Protein AF-A0A1N7JV08-F1 (afdb_monomer_lite)

Foldseek 3Di:
DVVVVVVLVVVLVVLVVVVVVLVVCVVVDPDDPVVSLVVLLVSLLVQLVSLQVVLVVDPDPVLNVLSPVLSVLSNVVSVDDDDVCSVVSNVVSSVVSVVVVVPPDDPPPPPPDDD

Radius of gyration: 16.69 Å; chains: 1; bounding box: 35×26×56 Å

pLDDT: mean 73.5, std 12.31, range [35.62, 89.81]

Organism: NCBI:txid529505

Secondary structure (DSSP, 8-state):
-HHHHHHHHHHHHHHHHHHHHHHHHHHH----HHHHHHHHHHHHHHHHHHHHHHHHH---HHHHHHHHHHHHHHHHHTTSPP-HHHHHHHHHHHHHHHHHHHHSPP---------

Structure (mmCIF, N/CA/C/O backbone):
data_AF-A0A1N7JV08-F1
#
_entry.id   AF-A0A1N7JV08-F1
#
loop_
_atom_site.group_PDB
_atom_site.id
_atom_site.type_symbol
_atom_site.label_atom_id
_atom_site.label_alt_id
_atom_site.label_comp_id
_atom_site.label_asym_id
_atom_site.label_entity_id
_atom_site.label_seq_id
_atom_site.pdbx_PDB_ins_code
_atom_site.Cartn_x
_atom_site.Cartn_y
_atom_site.Cartn_z
_atom_site.occupancy
_atom_site.B_iso_or_equiv
_atom_site.auth_seq_id
_atom_site.auth_comp_id
_atom_site.auth_asym_id
_atom_site.auth_atom_id
_atom_site.pdbx_PDB_model_num
ATOM 1 N N . MET A 1 1 ? -5.238 -7.167 23.451 1.00 52.31 1 MET A N 1
ATOM 2 C CA . MET A 1 1 ? -4.540 -7.444 22.162 1.00 52.31 1 MET A CA 1
ATOM 3 C C . MET A 1 1 ? -4.114 -6.132 21.484 1.00 52.31 1 MET A C 1
ATOM 5 O O . MET A 1 1 ? -3.875 -6.077 20.281 1.00 52.31 1 MET A O 1
ATOM 9 N N . ASP A 1 2 ? -3.992 -5.064 22.275 1.00 55.78 2 ASP A N 1
ATOM 10 C CA . ASP A 1 2 ? -4.003 -3.679 21.791 1.00 55.78 2 ASP A CA 1
ATOM 11 C C . ASP A 1 2 ? -2.593 -3.119 21.620 1.00 55.78 2 ASP A C 1
ATOM 13 O O . ASP A 1 2 ? -2.360 -2.259 20.774 1.00 55.78 2 ASP A O 1
ATOM 17 N N . PHE A 1 3 ? -1.625 -3.707 22.330 1.00 58.19 3 PHE A N 1
ATOM 18 C CA . PHE A 1 3 ? -0.200 -3.433 22.165 1.00 58.19 3 PHE A CA 1
ATOM 19 C C . PHE A 1 3 ? 0.273 -3.772 20.740 1.00 58.19 3 PHE A C 1
ATOM 21 O O . PHE A 1 3 ? 0.826 -2.921 20.045 1.00 58.19 3 PHE A O 1
ATOM 28 N N . PHE A 1 4 ? -0.050 -4.974 20.242 1.00 64.56 4 PHE A N 1
ATOM 29 C CA . PHE A 1 4 ? 0.270 -5.387 18.870 1.00 64.56 4 PHE A CA 1
ATOM 30 C C . PHE A 1 4 ? -0.445 -4.528 17.824 1.00 64.56 4 PHE A C 1
ATOM 32 O O . PHE A 1 4 ? 0.197 -4.066 16.886 1.00 64.56 4 PHE A O 1
ATOM 39 N N . LYS A 1 5 ? -1.742 -4.237 18.004 1.00 62.09 5 LYS A N 1
ATOM 40 C CA . LYS A 1 5 ? -2.490 -3.361 17.085 1.00 62.09 5 LYS A CA 1
ATOM 41 C C . LYS A 1 5 ? -1.828 -1.984 16.968 1.00 62.09 5 LYS A C 1
ATOM 43 O O . LYS A 1 5 ? -1.645 -1.491 15.858 1.00 62.09 5 LYS A O 1
ATOM 48 N N . LYS A 1 6 ? -1.401 -1.389 18.088 1.00 67.56 6 LYS A N 1
ATOM 49 C CA . LYS A 1 6 ? -0.746 -0.072 18.109 1.00 67.56 6 LYS A CA 1
ATOM 50 C C . LYS A 1 6 ? 0.605 -0.088 17.386 1.00 67.56 6 LYS A C 1
ATOM 52 O O . LYS A 1 6 ? 0.850 0.786 16.555 1.00 67.56 6 LYS A O 1
ATOM 57 N N . HIS A 1 7 ? 1.439 -1.100 17.628 1.00 73.94 7 HIS A N 1
ATOM 58 C CA . HIS A 1 7 ? 2.729 -1.238 16.946 1.00 73.94 7 HIS A CA 1
ATOM 59 C C . HIS A 1 7 ? 2.590 -1.543 15.455 1.00 73.94 7 HIS A C 1
ATOM 61 O O . HIS A 1 7 ? 3.303 -0.946 14.653 1.00 73.94 7 HIS A O 1
ATOM 67 N N . ILE A 1 8 ? 1.654 -2.406 15.053 1.00 71.25 8 ILE A N 1
ATOM 68 C CA . ILE A 1 8 ? 1.467 -2.734 13.636 1.00 71.25 8 ILE A CA 1
ATOM 69 C C . ILE A 1 8 ? 0.907 -1.526 12.871 1.00 71.25 8 ILE A C 1
ATOM 71 O O . ILE A 1 8 ? 1.376 -1.238 11.773 1.00 71.25 8 ILE A O 1
ATOM 75 N N . ILE A 1 9 ? -0.016 -0.753 13.457 1.00 70.38 9 ILE A N 1
ATOM 76 C CA . ILE A 1 9 ? -0.465 0.523 12.869 1.00 70.38 9 ILE A CA 1
ATOM 77 C C . ILE A 1 9 ? 0.712 1.499 12.716 1.00 70.38 9 ILE A C 1
ATOM 79 O O . ILE A 1 9 ? 0.824 2.186 11.700 1.00 70.38 9 ILE A O 1
ATOM 83 N N . GLN A 1 10 ? 1.608 1.558 13.702 1.00 73.56 10 GLN A N 1
ATOM 84 C CA . GLN A 1 10 ? 2.786 2.422 13.649 1.00 73.56 10 GLN A CA 1
ATOM 85 C C . GLN A 1 10 ? 3.771 1.988 12.551 1.00 73.56 10 GLN A C 1
ATOM 87 O O . GLN A 1 10 ? 4.243 2.840 11.799 1.00 73.56 10 GLN A O 1
ATOM 92 N N . ILE A 1 11 ? 4.024 0.681 12.413 1.00 75.94 11 ILE A N 1
ATOM 93 C CA . ILE A 1 11 ? 4.844 0.101 11.338 1.00 75.94 11 ILE A CA 1
ATOM 94 C C . ILE A 1 11 ? 4.213 0.399 9.977 1.00 75.94 11 ILE A C 1
ATOM 96 O O . ILE A 1 11 ? 4.890 0.903 9.090 1.00 75.94 11 ILE A O 1
ATOM 100 N N . TYR A 1 12 ? 2.905 0.183 9.836 1.00 74.62 12 TYR A N 1
ATOM 101 C CA . TYR A 1 12 ? 2.161 0.481 8.616 1.00 74.62 12 TYR A CA 1
ATOM 102 C C . TYR A 1 12 ? 2.306 1.945 8.188 1.00 74.62 12 TYR A C 1
ATOM 104 O O . TYR A 1 12 ? 2.604 2.248 7.032 1.00 74.62 12 TYR A O 1
ATOM 112 N N . ARG A 1 13 ? 2.151 2.869 9.144 1.00 73.38 13 ARG A N 1
ATOM 113 C CA . ARG A 1 13 ? 2.319 4.304 8.901 1.00 73.38 13 ARG A CA 1
ATOM 114 C C . ARG A 1 13 ? 3.747 4.641 8.469 1.00 73.38 13 ARG A C 1
ATOM 116 O O . ARG A 1 13 ? 3.923 5.464 7.576 1.00 73.38 13 ARG A O 1
ATOM 123 N N . ALA A 1 14 ? 4.749 4.002 9.074 1.00 74.56 14 ALA A N 1
ATOM 124 C CA . ALA A 1 14 ? 6.146 4.168 8.684 1.00 74.56 14 ALA A CA 1
ATOM 125 C C . ALA A 1 14 ? 6.404 3.656 7.257 1.00 74.56 14 ALA A C 1
ATOM 127 O O . ALA A 1 14 ? 7.036 4.354 6.468 1.00 74.56 14 ALA A O 1
ATOM 128 N N . THR A 1 15 ? 5.857 2.493 6.890 1.00 72.88 15 THR A N 1
ATOM 129 C CA . THR A 1 15 ? 5.954 1.948 5.529 1.00 72.88 15 THR A CA 1
ATOM 130 C C . THR A 1 15 ? 5.324 2.885 4.499 1.00 72.88 15 THR A C 1
ATOM 132 O O . THR A 1 15 ? 5.927 3.143 3.462 1.00 72.88 15 THR A O 1
ATOM 135 N N . LEU A 1 16 ? 4.155 3.459 4.794 1.00 74.31 16 LEU A N 1
ATOM 1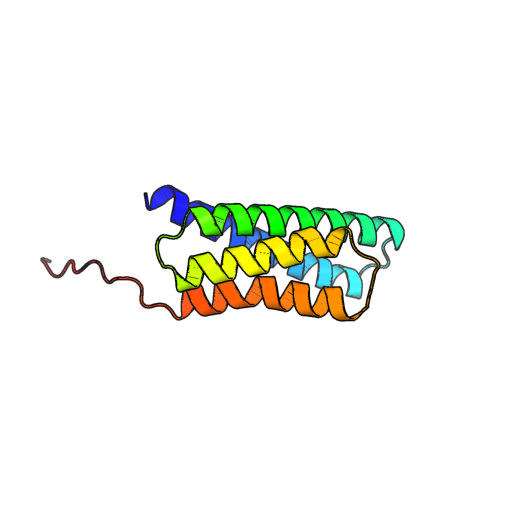36 C CA . LEU A 1 16 ? 3.488 4.420 3.911 1.00 74.31 16 LEU A CA 1
ATOM 137 C C . LEU A 1 16 ? 4.314 5.703 3.729 1.00 74.31 16 LEU A C 1
ATOM 139 O O . LEU A 1 16 ? 4.444 6.208 2.615 1.00 74.31 16 LEU A O 1
ATOM 143 N N . PHE A 1 17 ? 4.925 6.200 4.806 1.00 80.00 17 PHE A N 1
ATOM 144 C CA . PHE A 1 17 ? 5.831 7.349 4.741 1.00 80.00 17 PHE A CA 1
ATOM 145 C C . PHE A 1 17 ? 7.065 7.051 3.877 1.00 80.00 17 PHE A C 1
ATOM 147 O O . PHE A 1 17 ? 7.494 7.890 3.090 1.00 80.00 17 PHE A O 1
ATOM 154 N N . LEU A 1 18 ? 7.592 5.828 3.963 1.00 77.62 18 LEU A N 1
ATOM 155 C CA . LEU A 1 18 ? 8.718 5.373 3.151 1.00 77.62 18 LEU A CA 1
ATOM 156 C C . LEU A 1 18 ? 8.352 5.319 1.658 1.00 77.62 18 LEU A C 1
ATOM 158 O O . LEU A 1 18 ? 9.131 5.779 0.829 1.00 77.62 18 LEU A O 1
ATOM 162 N N . VAL A 1 19 ? 7.144 4.854 1.311 1.00 74.38 19 VAL A N 1
ATOM 163 C CA . VAL A 1 19 ? 6.623 4.897 -0.072 1.00 74.38 19 VAL A CA 1
ATOM 164 C C . VAL A 1 19 ? 6.562 6.332 -0.596 1.00 74.38 19 VAL A C 1
ATOM 166 O O . VAL A 1 19 ? 7.005 6.590 -1.713 1.00 74.38 19 VAL A O 1
ATOM 169 N N . LEU A 1 20 ? 6.065 7.277 0.210 1.00 75.31 20 LEU A N 1
ATOM 170 C CA . LEU A 1 20 ? 6.004 8.694 -0.167 1.00 75.31 20 LEU A CA 1
ATOM 171 C C . LEU A 1 20 ? 7.394 9.289 -0.409 1.00 75.31 20 LEU A C 1
ATOM 173 O O . LEU A 1 20 ? 7.584 10.001 -1.394 1.00 75.31 20 LEU A O 1
ATOM 177 N N . ILE A 1 21 ? 8.369 8.966 0.446 1.00 78.81 21 ILE A N 1
ATOM 178 C CA . ILE A 1 21 ? 9.757 9.405 0.268 1.00 78.81 21 ILE A CA 1
ATOM 179 C C . ILE A 1 21 ? 10.320 8.867 -1.046 1.00 78.81 21 ILE A C 1
ATOM 181 O O . ILE A 1 21 ? 10.884 9.640 -1.806 1.00 78.81 21 ILE A O 1
ATOM 185 N N . VAL A 1 22 ? 10.134 7.582 -1.357 1.00 71.50 22 VAL A N 1
ATOM 186 C CA . VAL A 1 22 ? 10.635 6.98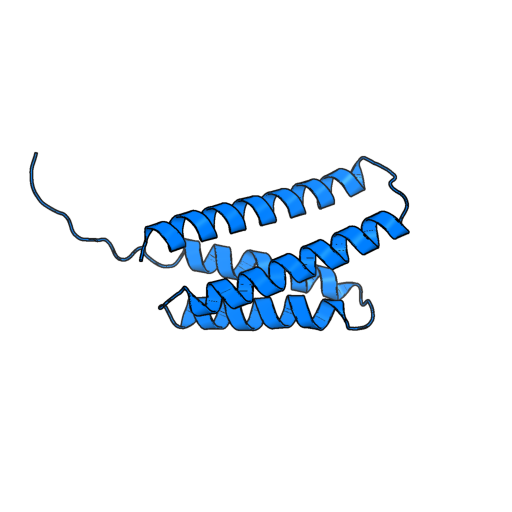9 -2.610 1.00 71.50 22 VAL A CA 1
ATOM 187 C C . VAL A 1 22 ? 9.979 7.632 -3.836 1.00 71.50 22 VAL A C 1
ATOM 189 O O . VAL A 1 22 ? 10.663 7.911 -4.824 1.00 71.50 22 VAL A O 1
ATOM 192 N N . LEU A 1 23 ? 8.680 7.945 -3.756 1.00 71.94 23 LEU A N 1
ATOM 193 C CA . LEU A 1 23 ? 7.961 8.688 -4.795 1.00 71.94 23 LEU A CA 1
ATOM 194 C C . LEU A 1 23 ? 8.588 10.068 -5.036 1.00 71.94 23 LEU A C 1
ATOM 196 O O . LEU A 1 23 ? 8.793 10.476 -6.178 1.00 71.94 23 LEU A O 1
ATOM 200 N N . PHE A 1 24 ? 8.909 10.766 -3.947 1.00 75.69 24 PHE A N 1
ATOM 201 C CA . PHE A 1 24 ? 9.506 12.096 -3.969 1.00 75.69 24 PHE A CA 1
ATOM 202 C C . PHE A 1 24 ? 10.967 12.060 -4.439 1.00 75.69 24 PHE A C 1
ATOM 204 O O . PHE A 1 24 ? 11.382 12.874 -5.260 1.00 75.69 24 PHE A O 1
ATOM 211 N N . SER A 1 25 ? 11.742 11.066 -3.998 1.00 70.69 25 SER A N 1
ATOM 212 C CA . SER A 1 25 ? 13.130 10.852 -4.414 1.00 70.69 25 SER A CA 1
ATOM 213 C C . SER A 1 25 ? 13.247 10.552 -5.903 1.00 70.69 25 SER A C 1
ATOM 215 O O . SER A 1 25 ? 14.207 11.004 -6.515 1.00 70.69 25 SER A O 1
ATOM 217 N N . ARG A 1 26 ? 12.266 9.875 -6.515 1.00 66.62 26 ARG A N 1
ATOM 218 C CA . ARG A 1 26 ? 12.219 9.686 -7.976 1.00 66.62 26 ARG A CA 1
ATOM 219 C C . ARG A 1 26 ? 12.150 11.014 -8.733 1.00 66.62 26 ARG A C 1
ATOM 221 O O . ARG A 1 26 ? 12.682 11.112 -9.830 1.00 66.62 26 ARG A O 1
ATOM 228 N N . HIS A 1 27 ? 11.476 12.016 -8.173 1.00 66.75 27 HIS A N 1
ATOM 229 C CA . HIS A 1 27 ? 11.385 13.335 -8.795 1.00 66.75 27 HIS A CA 1
ATOM 230 C C . HIS A 1 27 ? 12.701 14.123 -8.683 1.00 66.75 27 HIS A C 1
ATOM 232 O O . HIS A 1 27 ? 12.963 14.981 -9.518 1.00 66.75 27 HIS A O 1
ATOM 238 N N . PHE A 1 28 ? 13.528 13.828 -7.673 1.00 71.50 28 PHE A N 1
ATOM 239 C CA . PHE A 1 28 ? 14.718 14.619 -7.348 1.00 71.50 28 PHE A CA 1
ATOM 240 C C . PHE A 1 28 ? 16.051 13.957 -7.738 1.00 71.50 28 PHE A C 1
ATOM 242 O O . PHE A 1 28 ? 17.036 14.659 -7.949 1.00 71.50 28 PHE A O 1
ATOM 249 N N . ILE A 1 29 ? 16.115 12.623 -7.819 1.00 66.31 29 ILE A N 1
ATOM 250 C CA . ILE A 1 29 ? 17.353 11.872 -8.064 1.00 66.31 29 ILE A CA 1
ATOM 251 C C . ILE A 1 29 ? 17.170 10.923 -9.249 1.00 66.31 29 ILE A C 1
ATOM 253 O O . ILE A 1 29 ? 16.306 10.044 -9.238 1.00 66.31 29 ILE A O 1
ATOM 257 N N . ASP A 1 30 ? 18.049 11.064 -10.240 1.00 68.38 30 ASP A N 1
ATOM 258 C CA . ASP A 1 30 ? 18.110 10.222 -11.435 1.00 68.38 30 ASP A CA 1
ATOM 259 C C . ASP A 1 30 ? 18.800 8.881 -11.106 1.00 68.38 30 ASP A C 1
ATOM 261 O O . ASP A 1 30 ? 19.956 8.614 -11.441 1.00 68.38 30 ASP A O 1
ATOM 265 N N . PHE A 1 31 ? 18.114 8.045 -10.325 1.00 67.38 31 PHE A N 1
ATOM 266 C CA . PHE A 1 31 ? 18.570 6.690 -10.024 1.00 67.38 31 PHE A CA 1
ATOM 267 C C . PHE A 1 31 ? 18.416 5.781 -11.252 1.00 67.38 31 PHE A C 1
ATOM 269 O O . PHE A 1 31 ? 17.505 5.932 -12.067 1.00 67.38 31 PHE A O 1
ATOM 276 N N . ASN A 1 32 ? 19.287 4.774 -11.365 1.00 75.38 32 ASN A N 1
ATOM 277 C CA . ASN A 1 32 ? 19.205 3.785 -12.438 1.00 75.38 32 ASN A CA 1
ATOM 278 C C . ASN A 1 32 ? 17.818 3.117 -12.443 1.00 75.38 32 ASN A C 1
ATOM 280 O O . ASN A 1 32 ? 17.415 2.514 -11.446 1.00 75.38 32 ASN A O 1
ATOM 284 N N . LYS A 1 33 ? 17.108 3.202 -13.576 1.00 73.19 33 LYS A N 1
ATOM 285 C CA . LYS A 1 33 ? 15.716 2.746 -13.736 1.00 73.19 33 LYS A CA 1
ATOM 286 C C . LYS A 1 33 ? 15.496 1.317 -13.227 1.00 73.19 33 LYS A C 1
ATOM 288 O O . LYS A 1 33 ? 14.559 1.074 -12.478 1.00 73.19 33 LYS A O 1
ATOM 293 N N . LYS A 1 34 ? 16.434 0.403 -13.512 1.00 75.06 34 LYS A N 1
ATOM 294 C CA . LYS A 1 34 ? 16.367 -0.993 -13.039 1.00 75.06 34 LYS A CA 1
ATOM 295 C C . LYS A 1 34 ? 16.372 -1.120 -11.513 1.00 75.06 34 LYS A C 1
ATOM 297 O O . LYS A 1 34 ? 15.722 -2.004 -10.970 1.00 75.06 34 LYS A O 1
ATOM 302 N N . PHE A 1 35 ? 17.126 -0.267 -10.820 1.00 79.50 35 PHE A N 1
ATOM 303 C CA . PHE A 1 35 ? 17.220 -0.305 -9.360 1.00 79.50 35 PHE A CA 1
ATOM 304 C C . PHE A 1 35 ? 15.935 0.222 -8.710 1.00 79.50 35 PHE A C 1
ATOM 306 O O . PHE A 1 35 ? 15.461 -0.342 -7.726 1.00 79.50 35 PHE A O 1
ATOM 313 N N . ILE A 1 36 ? 15.342 1.264 -9.302 1.00 76.25 36 ILE A N 1
ATOM 314 C CA . ILE A 1 36 ? 14.050 1.816 -8.880 1.00 76.25 36 ILE A CA 1
ATOM 315 C C . ILE A 1 36 ? 12.942 0.763 -9.021 1.00 76.25 36 ILE A C 1
ATOM 317 O O . ILE A 1 36 ? 12.181 0.561 -8.077 1.00 76.25 36 ILE A O 1
ATOM 321 N N . ASP A 1 37 ? 12.876 0.059 -10.153 1.00 76.62 37 ASP A N 1
ATOM 322 C CA . ASP A 1 37 ? 11.827 -0.939 -10.408 1.00 76.62 37 ASP A CA 1
ATOM 323 C C . ASP A 1 37 ? 11.896 -2.117 -9.421 1.00 76.62 37 ASP A C 1
ATOM 325 O O . ASP A 1 37 ? 10.876 -2.552 -8.878 1.00 76.62 37 ASP A O 1
ATOM 329 N N . ILE A 1 38 ? 13.107 -2.594 -9.110 1.00 80.88 38 ILE A N 1
ATOM 330 C CA . ILE A 1 38 ? 13.321 -3.649 -8.108 1.00 80.88 38 ILE A CA 1
ATOM 331 C C . ILE A 1 38 ? 12.884 -3.174 -6.716 1.00 80.88 38 ILE A C 1
ATOM 333 O O . ILE A 1 38 ? 12.196 -3.909 -6.005 1.00 80.88 38 ILE A O 1
ATOM 337 N N . LEU A 1 39 ? 13.239 -1.944 -6.327 1.00 79.75 39 LEU A N 1
ATOM 338 C CA . LEU A 1 39 ? 12.825 -1.375 -5.042 1.00 79.75 39 LEU A CA 1
ATOM 339 C C . LEU A 1 39 ? 11.302 -1.289 -4.920 1.00 79.75 39 LEU A C 1
ATOM 341 O O . LEU A 1 39 ? 10.749 -1.712 -3.906 1.00 79.75 39 LEU A O 1
ATOM 345 N N . TRP A 1 40 ? 10.618 -0.805 -5.957 1.00 75.06 40 TRP A N 1
ATOM 346 C CA . TRP A 1 40 ? 9.156 -0.750 -5.992 1.00 75.06 40 TRP A CA 1
ATOM 347 C C . TRP A 1 40 ? 8.518 -2.124 -5.837 1.00 75.06 40 TRP A C 1
ATOM 349 O O . TRP A 1 40 ? 7.614 -2.295 -5.020 1.00 75.06 40 TRP A O 1
ATOM 359 N N . THR A 1 41 ? 9.032 -3.103 -6.577 1.00 80.19 41 THR A N 1
ATOM 360 C CA . THR A 1 41 ? 8.569 -4.492 -6.535 1.00 80.19 41 THR A CA 1
ATOM 361 C C . THR A 1 41 ? 8.663 -5.056 -5.115 1.00 80.19 41 THR A C 1
ATOM 363 O O . THR A 1 41 ? 7.704 -5.636 -4.603 1.00 80.19 41 THR A O 1
ATOM 366 N N . ILE A 1 42 ? 9.801 -4.851 -4.442 1.00 83.44 42 ILE A N 1
ATOM 367 C CA . ILE A 1 42 ? 10.019 -5.314 -3.066 1.00 83.44 42 ILE A CA 1
ATOM 368 C C . ILE A 1 42 ? 9.083 -4.588 -2.096 1.00 83.44 42 ILE A C 1
ATOM 370 O O . ILE A 1 42 ? 8.448 -5.233 -1.261 1.00 83.44 42 ILE A O 1
ATOM 374 N N . MET A 1 43 ? 8.967 -3.263 -2.210 1.00 80.38 43 MET A N 1
ATOM 375 C CA . MET A 1 43 ? 8.126 -2.457 -1.324 1.00 80.38 43 MET A CA 1
ATOM 376 C C . MET A 1 43 ? 6.648 -2.829 -1.443 1.00 80.38 43 MET A C 1
ATOM 378 O O . MET A 1 43 ? 5.994 -3.030 -0.420 1.00 80.38 43 MET A O 1
ATOM 382 N N . PHE A 1 44 ? 6.126 -2.983 -2.661 1.00 79.75 44 PHE A N 1
ATOM 383 C CA . PHE A 1 44 ? 4.742 -3.402 -2.875 1.00 79.75 44 PHE A CA 1
ATOM 384 C C . PHE A 1 44 ? 4.477 -4.816 -2.359 1.00 79.75 44 PHE A C 1
ATOM 386 O O . PHE A 1 44 ? 3.464 -5.031 -1.694 1.00 79.75 44 PHE A O 1
ATOM 393 N N . CYS A 1 45 ? 5.399 -5.760 -2.572 1.00 83.88 45 CYS A N 1
ATOM 394 C CA . CYS A 1 45 ? 5.303 -7.094 -1.975 1.00 83.88 45 CYS A CA 1
ATOM 395 C C . CYS A 1 45 ? 5.224 -7.031 -0.444 1.00 83.88 45 CYS A C 1
ATOM 397 O O . CYS A 1 45 ? 4.335 -7.643 0.152 1.00 83.88 45 CYS A O 1
ATOM 399 N N . LEU A 1 46 ? 6.117 -6.263 0.193 1.00 83.69 46 LEU A N 1
ATOM 400 C CA . LEU A 1 46 ? 6.132 -6.093 1.649 1.00 83.69 46 LEU A CA 1
ATOM 401 C C . LEU A 1 46 ? 4.799 -5.531 2.157 1.00 83.69 46 LEU A C 1
ATOM 403 O O . LEU A 1 46 ? 4.236 -6.016 3.138 1.00 83.69 46 LEU A O 1
ATOM 407 N N . ILE A 1 47 ? 4.277 -4.523 1.460 1.00 84.00 47 ILE A N 1
ATOM 408 C CA . ILE A 1 47 ? 3.013 -3.865 1.787 1.00 84.00 47 ILE A CA 1
ATOM 409 C C . ILE A 1 47 ? 1.828 -4.819 1.631 1.00 84.00 47 ILE A C 1
ATOM 411 O O . ILE A 1 47 ? 0.953 -4.827 2.497 1.00 84.00 47 ILE A O 1
ATOM 415 N N . GLY A 1 48 ? 1.795 -5.632 0.573 1.00 84.88 48 GLY A N 1
ATOM 416 C CA . GLY A 1 48 ? 0.744 -6.628 0.355 1.00 84.88 48 GLY A CA 1
ATOM 417 C C . GLY A 1 48 ? 0.683 -7.661 1.483 1.00 84.88 48 GLY A C 1
ATOM 418 O O . GLY A 1 48 ? -0.386 -7.918 2.039 1.00 84.88 48 GLY A O 1
ATOM 419 N N . ILE A 1 49 ? 1.841 -8.184 1.900 1.00 84.56 49 ILE A N 1
ATOM 420 C CA . ILE A 1 49 ? 1.946 -9.133 3.023 1.00 84.56 49 ILE A CA 1
ATOM 421 C C . ILE A 1 49 ? 1.515 -8.473 4.340 1.00 84.56 49 ILE A C 1
ATOM 423 O O . ILE A 1 49 ? 0.792 -9.074 5.144 1.00 84.56 49 ILE A O 1
ATOM 427 N N . LEU A 1 50 ? 1.908 -7.216 4.558 1.00 83.12 50 LEU A N 1
ATOM 428 C CA . LEU A 1 50 ? 1.519 -6.464 5.747 1.00 83.12 50 LEU A CA 1
ATOM 429 C C . LEU A 1 50 ? -0.002 -6.251 5.805 1.00 83.12 50 LEU A C 1
ATOM 431 O O . LEU A 1 50 ? -0.604 -6.427 6.863 1.00 83.12 50 LEU A O 1
ATOM 435 N N . HIS A 1 51 ? -0.638 -5.947 4.671 1.00 83.69 51 HIS A N 1
ATOM 436 C CA . HIS A 1 51 ? -2.095 -5.837 4.566 1.00 83.69 51 HIS A CA 1
ATOM 437 C C . HIS A 1 51 ? -2.805 -7.161 4.866 1.00 83.69 51 HIS A C 1
ATOM 439 O O . HIS A 1 51 ? -3.783 -7.168 5.610 1.00 83.69 51 HIS A O 1
ATOM 445 N N . LEU A 1 52 ? -2.300 -8.282 4.345 1.00 85.38 52 LEU A N 1
ATOM 446 C CA . LEU A 1 52 ? -2.830 -9.619 4.636 1.00 85.38 52 LEU A CA 1
ATOM 447 C C . LEU A 1 52 ? -2.750 -9.949 6.133 1.00 85.38 52 LEU A C 1
ATOM 449 O O . LEU A 1 52 ? -3.718 -10.426 6.724 1.00 85.38 52 LEU A O 1
ATOM 453 N N . THR A 1 53 ? -1.622 -9.621 6.764 1.00 82.62 53 THR A N 1
ATOM 454 C CA . THR A 1 53 ? -1.428 -9.800 8.212 1.00 82.62 53 THR A CA 1
ATOM 455 C C . THR A 1 53 ? -2.397 -8.922 9.009 1.00 82.62 53 THR A C 1
ATOM 457 O O . THR A 1 53 ? -3.023 -9.373 9.969 1.00 82.62 53 THR A O 1
ATOM 460 N N . MET A 1 54 ? -2.585 -7.675 8.574 1.00 75.62 54 MET A N 1
ATOM 461 C CA . MET A 1 54 ? -3.519 -6.728 9.184 1.00 75.62 54 MET A CA 1
ATOM 462 C C . MET A 1 54 ? -4.975 -7.159 9.047 1.00 75.62 54 MET A C 1
ATOM 464 O O . MET A 1 54 ? -5.741 -7.031 10.001 1.00 75.62 54 MET A O 1
ATOM 468 N N . ALA A 1 55 ? -5.358 -7.728 7.905 1.00 83.50 55 ALA A N 1
ATOM 469 C CA . ALA A 1 55 ? -6.693 -8.277 7.714 1.00 83.50 55 ALA A CA 1
ATOM 470 C C . ALA A 1 55 ? -7.027 -9.336 8.772 1.00 83.50 55 ALA A C 1
ATOM 472 O O . ALA A 1 55 ? -8.167 -9.428 9.225 1.00 83.50 55 ALA A O 1
ATOM 473 N N . TRP A 1 56 ? -6.035 -10.115 9.206 1.00 77.94 56 TRP A N 1
ATOM 474 C CA . TRP A 1 56 ? -6.241 -11.093 10.267 1.00 77.94 56 TRP A CA 1
ATOM 475 C C . TRP A 1 56 ? -6.303 -10.460 11.664 1.00 77.94 56 TRP A C 1
ATOM 477 O O . TRP A 1 56 ? -7.057 -10.933 12.511 1.00 77.94 56 TRP A O 1
ATOM 487 N N . ALA A 1 57 ? -5.569 -9.368 11.892 1.00 77.69 57 ALA A N 1
ATOM 488 C CA . ALA A 1 57 ? -5.491 -8.687 13.184 1.00 77.69 57 ALA A CA 1
ATOM 489 C C . ALA A 1 57 ? -6.716 -7.813 13.533 1.00 77.69 57 ALA A C 1
ATOM 491 O O . ALA A 1 57 ? -6.932 -7.508 14.710 1.00 77.69 57 ALA A O 1
ATOM 492 N N . PHE A 1 58 ? -7.508 -7.369 12.549 1.00 75.31 58 PHE A N 1
ATOM 493 C CA . PHE A 1 58 ? -8.707 -6.557 12.786 1.00 75.31 58 PHE A CA 1
ATOM 494 C C . PHE A 1 58 ? -9.984 -7.400 12.886 1.00 75.31 58 PHE A C 1
ATOM 496 O O . PHE A 1 58 ? -10.352 -8.121 11.963 1.00 75.31 58 PHE A O 1
ATOM 503 N N . ASP A 1 59 ? -10.730 -7.207 13.976 1.00 74.12 59 ASP A N 1
ATOM 504 C CA . ASP A 1 59 ? -12.004 -7.899 14.222 1.00 74.12 59 ASP A CA 1
ATOM 505 C C . ASP A 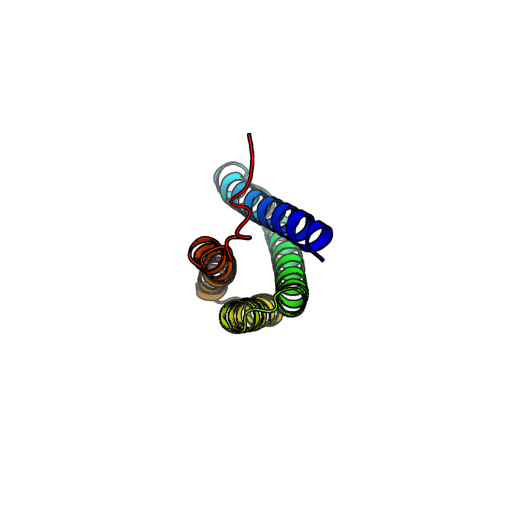1 59 ? -13.177 -7.301 13.429 1.00 74.12 59 ASP A C 1
ATOM 507 O O . ASP A 1 59 ? -14.185 -7.963 13.187 1.00 74.12 59 ASP A O 1
ATOM 511 N N . LYS A 1 60 ? -13.066 -6.032 13.007 1.00 80.75 60 LYS A N 1
ATOM 512 C CA . LYS A 1 60 ? -14.143 -5.347 12.283 1.00 80.75 60 LYS A CA 1
ATOM 513 C C . LYS A 1 60 ? -14.214 -5.857 10.833 1.00 80.75 60 LYS A C 1
ATOM 515 O O . LYS A 1 60 ? -13.244 -5.676 10.093 1.00 80.75 60 LYS A O 1
ATOM 520 N N . PRO A 1 61 ? -15.359 -6.405 10.382 1.00 80.69 61 PRO A N 1
ATOM 521 C CA . PRO A 1 61 ? -15.464 -7.077 9.086 1.00 80.69 61 PRO A CA 1
ATOM 522 C C . PRO A 1 61 ? -15.204 -6.142 7.897 1.00 80.69 61 PRO A C 1
ATOM 524 O O . PRO A 1 61 ? -14.563 -6.556 6.938 1.00 80.69 61 PRO A O 1
ATOM 527 N N . ALA A 1 62 ? -15.615 -4.870 7.975 1.00 78.69 62 ALA A N 1
ATOM 528 C CA . ALA A 1 62 ? -15.371 -3.884 6.916 1.00 78.69 62 ALA A CA 1
ATOM 529 C C . ALA A 1 62 ? -13.871 -3.597 6.703 1.00 78.69 62 ALA A C 1
ATOM 531 O O . ALA A 1 62 ? -13.381 -3.592 5.573 1.00 78.69 62 ALA A O 1
ATOM 532 N N . LEU A 1 63 ? -13.123 -3.411 7.796 1.00 80.62 63 LEU A N 1
ATOM 533 C CA . LEU A 1 63 ? -11.670 -3.212 7.759 1.00 80.62 63 LEU A CA 1
ATOM 534 C C . LEU A 1 63 ? -10.957 -4.476 7.294 1.00 80.62 63 LEU A C 1
ATOM 536 O O . LEU A 1 63 ? -10.115 -4.410 6.406 1.00 80.62 63 LEU A O 1
ATOM 540 N N . LYS A 1 64 ? -11.340 -5.626 7.854 1.00 86.06 64 LYS A N 1
ATOM 541 C CA . LYS A 1 64 ? -10.797 -6.933 7.490 1.00 86.06 64 LYS A CA 1
ATOM 542 C C . LYS A 1 64 ? -10.945 -7.218 6.000 1.00 86.06 64 LYS A C 1
ATOM 544 O O . LYS A 1 64 ? -9.960 -7.567 5.359 1.00 86.06 64 LYS A O 1
ATOM 549 N N . LEU A 1 65 ? -12.141 -7.021 5.443 1.00 87.75 65 LEU A N 1
ATOM 550 C CA . LEU A 1 65 ? -12.398 -7.252 4.023 1.00 87.75 65 LEU A CA 1
ATOM 551 C C . LEU A 1 65 ? -11.579 -6.301 3.146 1.00 87.75 65 LEU A C 1
ATOM 553 O O . LEU A 1 65 ? -10.953 -6.760 2.197 1.00 87.75 65 LEU A O 1
ATOM 557 N N . THR A 1 66 ? -11.515 -5.014 3.504 1.00 86.88 66 THR A N 1
ATOM 558 C CA . THR A 1 66 ? -10.742 -4.012 2.753 1.00 86.88 66 THR A CA 1
ATOM 559 C C . THR A 1 66 ? -9.246 -4.329 2.763 1.00 86.88 66 THR A C 1
ATOM 561 O O . THR A 1 66 ? -8.614 -4.331 1.709 1.00 86.88 66 THR A O 1
ATOM 564 N N . PHE A 1 67 ? -8.667 -4.619 3.934 1.00 86.44 67 PHE A N 1
ATOM 565 C CA . PHE A 1 67 ? -7.253 -4.987 4.050 1.00 86.44 67 PHE A CA 1
ATOM 566 C C . PHE A 1 67 ? -6.946 -6.277 3.286 1.00 86.44 67 PHE A C 1
ATOM 568 O O . PHE A 1 67 ? -5.911 -6.358 2.629 1.00 86.44 67 PHE A O 1
ATOM 575 N N . LEU A 1 68 ? -7.854 -7.255 3.319 1.00 88.25 68 LEU A N 1
ATOM 576 C CA . LEU A 1 68 ? -7.681 -8.518 2.610 1.00 88.25 68 LEU A CA 1
ATOM 577 C C . LEU A 1 68 ? -7.723 -8.313 1.094 1.00 88.25 68 LEU A C 1
ATOM 579 O O . LEU A 1 68 ? -6.784 -8.705 0.408 1.00 88.25 68 LEU A O 1
ATOM 583 N N . SER A 1 69 ? -8.758 -7.654 0.566 1.00 89.81 69 SER A N 1
ATOM 584 C CA . SER A 1 69 ? -8.880 -7.411 -0.874 1.00 89.81 69 SER A CA 1
ATOM 585 C C . SER A 1 69 ? -7.745 -6.534 -1.404 1.00 89.81 69 SER A C 1
ATOM 587 O O . SER A 1 69 ? -7.168 -6.848 -2.441 1.00 89.81 69 SER A O 1
ATOM 589 N N . CYS A 1 70 ? -7.381 -5.467 -0.681 1.00 88.69 70 CYS A N 1
ATOM 590 C CA . CYS A 1 70 ? -6.300 -4.563 -1.078 1.00 88.69 70 CYS A CA 1
ATOM 591 C C . CYS A 1 70 ? -4.929 -5.239 -0.989 1.00 88.69 70 CYS A C 1
ATOM 593 O O . CYS A 1 70 ? -4.119 -5.095 -1.900 1.00 88.69 70 CYS A O 1
ATOM 595 N N . GLY A 1 71 ? -4.677 -6.015 0.069 1.00 86.81 71 GLY A N 1
ATOM 596 C CA . GLY A 1 71 ? -3.425 -6.749 0.238 1.00 86.81 71 GLY A CA 1
ATOM 597 C C . GLY A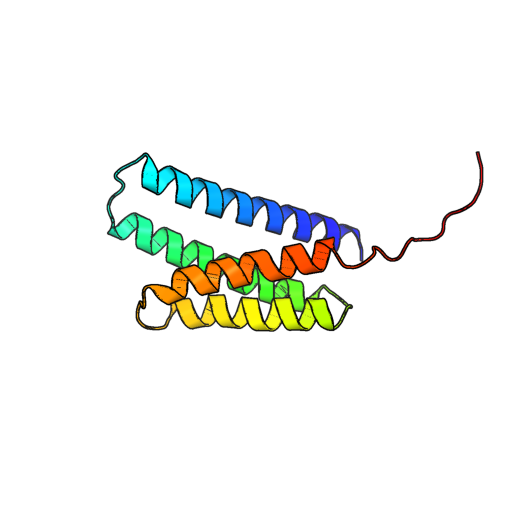 1 71 ? -3.219 -7.804 -0.842 1.00 86.81 71 GLY A C 1
ATOM 598 O O . GLY A 1 71 ? -2.153 -7.849 -1.453 1.00 86.81 71 GLY A O 1
ATOM 599 N N . VAL A 1 72 ? -4.256 -8.598 -1.130 1.00 89.62 72 VAL A N 1
ATOM 600 C CA . VAL A 1 72 ? -4.234 -9.593 -2.212 1.00 89.62 72 VAL A CA 1
ATOM 601 C C . VAL A 1 72 ? -4.031 -8.918 -3.566 1.00 89.62 72 VAL A C 1
ATOM 603 O O . VAL A 1 72 ? -3.196 -9.372 -4.343 1.00 89.62 72 VAL A O 1
ATOM 606 N N . TYR A 1 73 ? -4.739 -7.818 -3.839 1.00 87.19 73 TYR A N 1
ATOM 607 C CA . TYR A 1 73 ? -4.587 -7.079 -5.090 1.00 87.19 73 TYR A CA 1
ATOM 608 C C . TYR A 1 73 ? -3.155 -6.566 -5.279 1.00 87.19 73 TYR A C 1
ATOM 610 O O . TYR A 1 73 ? -2.534 -6.870 -6.294 1.00 87.19 73 TYR A O 1
ATOM 618 N N . VAL A 1 74 ? -2.611 -5.842 -4.291 1.00 84.06 74 VAL A N 1
ATOM 619 C CA . VAL A 1 74 ? -1.249 -5.278 -4.346 1.00 84.06 74 VAL A CA 1
ATOM 620 C C . VAL A 1 74 ? -0.202 -6.384 -4.494 1.00 84.06 74 VAL A C 1
ATOM 622 O O . VAL A 1 74 ? 0.747 -6.232 -5.261 1.00 84.06 74 VAL A O 1
ATOM 625 N N . PHE A 1 75 ? -0.394 -7.516 -3.813 1.00 86.00 75 PHE A N 1
ATOM 626 C CA . PHE A 1 75 ? 0.512 -8.655 -3.896 1.00 86.00 75 PHE A CA 1
ATOM 627 C C . PHE A 1 75 ? 0.478 -9.336 -5.272 1.00 86.00 75 PHE A C 1
ATOM 629 O O . PHE A 1 75 ? 1.523 -9.504 -5.895 1.00 86.00 75 PHE A O 1
ATOM 636 N N . ILE A 1 76 ? -0.709 -9.705 -5.771 1.00 85.25 76 ILE A N 1
ATOM 637 C CA . ILE A 1 76 ? -0.860 -10.431 -7.043 1.00 85.25 76 ILE A CA 1
ATOM 638 C C . ILE A 1 76 ? -0.453 -9.555 -8.221 1.00 85.25 76 ILE A C 1
ATOM 640 O O . ILE A 1 76 ? 0.248 -10.024 -9.118 1.00 85.25 76 ILE A O 1
ATOM 644 N N . MET A 1 77 ? -0.857 -8.280 -8.222 1.00 79.56 77 MET A N 1
ATOM 645 C CA . MET A 1 77 ? -0.542 -7.392 -9.336 1.00 79.56 77 MET A CA 1
ATOM 646 C C . MET A 1 77 ? 0.956 -7.250 -9.553 1.00 79.56 77 MET A C 1
ATOM 648 O O . MET A 1 77 ? 1.377 -7.094 -10.693 1.00 79.56 77 MET A O 1
ATOM 652 N N . ASN A 1 78 ? 1.771 -7.357 -8.504 1.00 78.38 78 ASN A N 1
ATOM 653 C CA . ASN A 1 78 ? 3.220 -7.284 -8.628 1.00 78.38 78 ASN A CA 1
ATOM 654 C C . ASN A 1 78 ? 3.815 -8.360 -9.562 1.00 78.38 78 ASN A C 1
ATOM 656 O O . ASN A 1 78 ? 4.831 -8.109 -10.199 1.00 78.38 78 ASN A O 1
ATOM 660 N N . PHE A 1 79 ? 3.156 -9.516 -9.698 1.00 79.38 79 PHE A N 1
ATOM 661 C CA . PHE A 1 79 ? 3.570 -10.616 -10.580 1.00 79.38 79 PHE A CA 1
ATOM 662 C C . PHE A 1 79 ? 2.937 -10.565 -11.981 1.00 79.38 79 PHE A C 1
ATOM 664 O O . PHE A 1 79 ? 3.312 -11.346 -12.854 1.00 79.38 79 PHE A O 1
ATOM 671 N N . LEU A 1 80 ? 1.971 -9.671 -12.202 1.00 79.44 80 LEU A N 1
ATOM 672 C CA . LEU A 1 80 ? 1.313 -9.470 -13.492 1.00 79.44 80 LEU A CA 1
ATOM 673 C C . LEU A 1 80 ? 2.032 -8.384 -14.308 1.00 79.44 80 LEU A C 1
ATOM 675 O O . LEU A 1 80 ? 2.655 -7.480 -13.739 1.00 79.44 80 LEU A O 1
ATOM 679 N N . HIS A 1 81 ? 1.923 -8.488 -15.641 1.00 66.50 81 HIS A N 1
ATOM 680 C CA . HIS A 1 81 ? 2.541 -7.577 -16.615 1.00 66.50 81 HIS A CA 1
ATOM 681 C C . HIS A 1 81 ? 2.260 -6.113 -16.251 1.00 66.50 81 HIS A C 1
ATOM 683 O O . HIS A 1 81 ? 1.158 -5.781 -15.808 1.00 66.50 81 HIS A O 1
ATOM 689 N N . ASP A 1 82 ? 3.255 -5.241 -16.414 1.00 65.81 82 ASP A N 1
ATOM 690 C CA . ASP A 1 82 ? 3.091 -3.830 -16.093 1.00 65.81 82 ASP A CA 1
ATOM 691 C C . ASP A 1 82 ? 2.085 -3.143 -17.016 1.00 65.81 82 ASP A C 1
ATOM 693 O O . ASP A 1 82 ? 2.267 -3.036 -18.227 1.00 65.81 82 ASP A O 1
ATOM 697 N N . PHE A 1 83 ? 1.028 -2.636 -16.390 1.00 69.06 83 PHE A N 1
ATOM 698 C CA . PHE A 1 83 ? 0.084 -1.692 -16.966 1.00 69.06 83 PHE A CA 1
ATOM 699 C C . PHE A 1 83 ? 0.179 -0.406 -16.145 1.00 69.06 83 PHE A C 1
ATOM 701 O O . PHE A 1 83 ? 0.204 -0.470 -14.917 1.00 69.06 83 PHE A O 1
ATOM 708 N N . GLU A 1 84 ? 0.182 0.768 -16.778 1.00 68.19 84 GLU A N 1
ATOM 709 C CA . GLU A 1 84 ? 0.361 2.059 -16.081 1.00 68.19 84 GLU A CA 1
ATOM 710 C C . GLU A 1 84 ? -0.651 2.280 -14.936 1.00 68.19 84 GLU A C 1
ATOM 712 O O . GLU A 1 84 ? -0.348 2.890 -13.910 1.00 68.19 84 GLU A O 1
ATOM 717 N N . ILE A 1 85 ? -1.846 1.700 -15.068 1.00 70.00 85 ILE A N 1
ATOM 718 C CA . ILE A 1 85 ? -2.958 1.814 -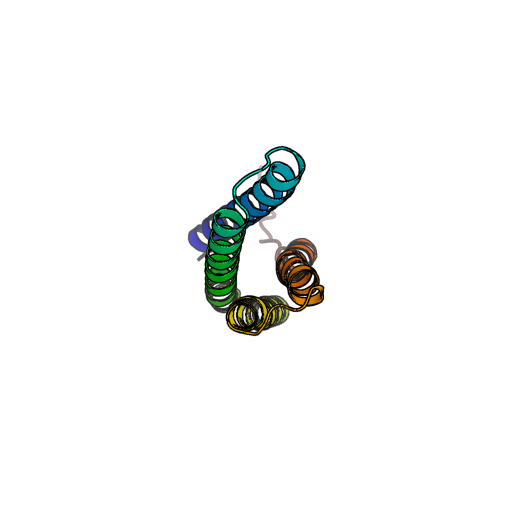14.115 1.00 70.00 85 ILE A CA 1
ATOM 719 C C . ILE A 1 85 ? -2.718 0.985 -12.836 1.00 70.00 85 ILE A C 1
ATOM 721 O O . ILE A 1 85 ? -3.264 1.292 -11.775 1.00 70.00 85 ILE A O 1
ATOM 725 N N . LYS A 1 86 ? -1.8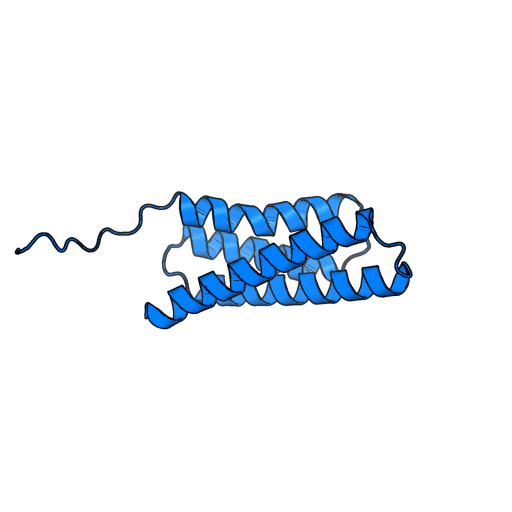62 -0.044 -12.899 1.00 71.31 86 LYS A N 1
ATOM 726 C CA . LYS A 1 86 ? -1.541 -0.947 -11.781 1.00 71.31 86 LYS A CA 1
ATOM 727 C C . LYS A 1 86 ? -1.007 -0.184 -10.570 1.00 71.31 86 LYS A C 1
ATOM 729 O O . LYS A 1 86 ? -1.454 -0.426 -9.450 1.00 71.31 86 LYS A O 1
ATOM 734 N N . SER A 1 87 ? -0.100 0.767 -10.804 1.00 70.94 87 SER A N 1
ATOM 735 C CA . SER A 1 87 ? 0.506 1.586 -9.747 1.00 70.94 87 SER A CA 1
ATOM 736 C C . SER A 1 87 ? -0.523 2.506 -9.080 1.00 70.94 87 SER A C 1
ATOM 738 O O . SER A 1 87 ? -0.585 2.585 -7.854 1.00 70.94 87 SER A O 1
ATOM 740 N N . ILE A 1 88 ? -1.413 3.116 -9.871 1.00 76.06 88 ILE A N 1
ATOM 741 C CA . ILE A 1 88 ? -2.483 3.995 -9.372 1.00 76.06 88 ILE A CA 1
ATOM 742 C C . ILE A 1 88 ? -3.431 3.214 -8.459 1.00 76.06 88 ILE A C 1
ATOM 744 O O . ILE A 1 88 ? -3.698 3.633 -7.333 1.00 76.06 88 ILE A O 1
ATOM 748 N N . ILE A 1 89 ? -3.905 2.051 -8.914 1.00 79.50 89 ILE A N 1
ATOM 749 C CA . ILE A 1 89 ? -4.818 1.217 -8.122 1.00 79.50 89 ILE A CA 1
ATOM 750 C C . ILE A 1 89 ? -4.105 0.680 -6.874 1.00 79.50 89 ILE A C 1
ATOM 752 O O . ILE A 1 89 ? -4.699 0.650 -5.801 1.00 79.50 89 ILE A O 1
ATOM 756 N N . GLY A 1 90 ? -2.819 0.329 -6.976 1.00 78.50 90 GLY A N 1
ATOM 757 C CA . GLY A 1 90 ? -2.007 -0.070 -5.826 1.00 78.50 90 GLY A CA 1
ATOM 758 C C . GLY A 1 90 ? -1.935 1.016 -4.750 1.00 78.50 90 GLY A C 1
ATOM 759 O O . GLY A 1 90 ? -2.147 0.727 -3.575 1.00 78.50 90 GLY A O 1
ATOM 760 N N . ILE A 1 91 ? -1.722 2.276 -5.138 1.00 77.62 91 ILE A N 1
ATOM 761 C CA . ILE A 1 91 ? -1.721 3.415 -4.207 1.00 77.62 91 ILE A CA 1
ATOM 762 C C . ILE A 1 91 ? -3.100 3.591 -3.562 1.00 77.62 91 ILE A C 1
ATOM 764 O O . ILE A 1 91 ? -3.184 3.747 -2.344 1.00 77.62 91 ILE A O 1
ATOM 768 N N . ILE A 1 92 ? -4.184 3.510 -4.342 1.00 82.50 92 ILE A N 1
ATOM 769 C CA . ILE A 1 92 ? -5.553 3.579 -3.807 1.00 82.50 92 ILE A CA 1
ATOM 770 C C . ILE A 1 92 ? -5.763 2.471 -2.767 1.00 82.50 92 ILE A C 1
ATOM 772 O O . ILE A 1 92 ? -6.176 2.761 -1.647 1.00 82.50 92 ILE A O 1
ATOM 776 N N . CYS A 1 93 ? -5.382 1.231 -3.080 1.00 84.06 93 CYS A N 1
ATOM 777 C CA . CYS A 1 93 ? -5.460 0.091 -2.167 1.00 84.06 93 CYS A CA 1
ATOM 778 C C . CYS A 1 93 ? -4.660 0.277 -0.868 1.00 84.06 93 CYS A C 1
ATOM 780 O O . CYS A 1 93 ? -5.046 -0.278 0.153 1.00 84.06 93 CYS A O 1
ATOM 782 N N . ILE A 1 94 ? -3.583 1.064 -0.876 1.00 80.62 94 ILE A N 1
ATOM 783 C CA . ILE A 1 94 ? -2.801 1.392 0.327 1.00 80.62 94 ILE A CA 1
ATOM 784 C C . ILE A 1 94 ? -3.485 2.493 1.156 1.00 80.62 94 ILE A C 1
ATOM 786 O O . ILE A 1 94 ? -3.441 2.491 2.389 1.00 80.62 94 ILE A O 1
ATOM 790 N N . VAL A 1 95 ? -4.133 3.454 0.501 1.00 79.56 95 VAL A N 1
ATOM 791 C CA . VAL A 1 95 ? -4.736 4.614 1.171 1.00 79.56 95 VAL A CA 1
ATOM 792 C C . VAL A 1 95 ? -6.138 4.302 1.709 1.00 79.56 95 VAL A C 1
ATOM 794 O O . VAL A 1 95 ? -6.472 4.709 2.823 1.00 79.56 95 VAL A O 1
ATOM 797 N N . THR A 1 96 ? -6.958 3.544 0.977 1.00 82.75 96 THR A N 1
ATOM 798 C CA . THR A 1 96 ? -8.350 3.228 1.348 1.00 82.75 96 THR A CA 1
ATOM 799 C C . THR A 1 96 ? -8.495 2.598 2.742 1.00 82.75 96 THR A C 1
ATOM 801 O O . THR A 1 96 ? -9.307 3.103 3.523 1.00 82.75 96 THR A O 1
ATOM 804 N N . PRO A 1 97 ? -7.717 1.566 3.132 1.00 79.00 97 PRO A N 1
ATOM 805 C CA . PRO A 1 97 ? -7.821 0.964 4.460 1.00 79.00 97 PRO A CA 1
ATOM 806 C C . PRO A 1 97 ? -7.504 1.958 5.580 1.00 79.00 97 PRO A C 1
ATOM 808 O O . PRO A 1 97 ? -8.078 1.860 6.661 1.00 79.00 97 PRO A O 1
ATOM 811 N N . LEU A 1 98 ? -6.627 2.935 5.321 1.00 74.12 98 LEU A N 1
ATOM 812 C CA . LEU A 1 98 ? -6.248 3.966 6.284 1.00 74.12 98 LEU A CA 1
ATOM 813 C C . LEU A 1 98 ? -7.367 4.992 6.485 1.00 74.12 98 LEU A C 1
ATOM 815 O O . LEU A 1 98 ? -7.681 5.331 7.624 1.00 74.12 98 LEU A O 1
ATOM 819 N N . ILE A 1 99 ? -7.991 5.451 5.394 1.00 79.69 99 ILE A N 1
ATOM 820 C CA . ILE A 1 99 ? -9.145 6.361 5.461 1.00 79.69 99 ILE A CA 1
ATOM 821 C C . ILE A 1 99 ? -10.278 5.688 6.235 1.00 79.69 99 ILE A C 1
ATOM 823 O O . ILE A 1 99 ? -10.835 6.276 7.158 1.00 79.69 99 ILE A O 1
ATOM 827 N N . ILE A 1 100 ? -10.567 4.426 5.909 1.00 79.50 100 ILE A N 1
ATOM 828 C CA . ILE A 1 100 ? -11.588 3.634 6.596 1.00 79.50 100 ILE A CA 1
ATOM 829 C C . ILE A 1 100 ? -11.214 3.462 8.076 1.00 79.50 100 ILE A C 1
ATOM 831 O O . ILE A 1 100 ? -12.039 3.724 8.946 1.00 79.50 100 ILE A O 1
ATOM 835 N N . ALA A 1 101 ? -9.967 3.105 8.396 1.00 71.75 101 ALA A N 1
ATOM 836 C CA . ALA A 1 101 ? -9.514 2.973 9.782 1.00 71.75 101 ALA A CA 1
ATOM 837 C C . ALA A 1 101 ? -9.647 4.275 10.590 1.00 71.75 101 ALA A C 1
ATOM 839 O O . ALA A 1 101 ? -9.954 4.208 11.777 1.00 71.75 101 ALA A O 1
ATOM 840 N N . GLY A 1 102 ? -9.429 5.434 9.960 1.00 71.12 102 GLY A N 1
ATOM 841 C CA . GLY A 1 102 ? -9.586 6.750 10.585 1.00 71.12 102 GLY A CA 1
ATOM 842 C C . GLY A 1 102 ? -11.042 7.193 10.756 1.00 71.12 102 GLY A C 1
ATOM 843 O O . GLY A 1 102 ? -11.347 7.888 11.719 1.00 71.12 102 GLY A O 1
ATOM 844 N N . PHE A 1 103 ? -11.937 6.776 9.855 1.00 74.00 103 PHE A N 1
ATOM 845 C CA . PHE A 1 103 ? -13.367 7.102 9.915 1.00 74.00 103 PHE A CA 1
ATOM 846 C C . PHE A 1 103 ? -14.175 6.182 10.827 1.00 74.00 103 PHE A C 1
ATOM 848 O O . PHE A 1 103 ? -15.249 6.568 11.288 1.00 74.00 103 PHE A O 1
ATOM 855 N N . LEU A 1 104 ? -13.709 4.956 11.078 1.00 64.69 104 LEU A N 1
ATOM 856 C CA . LEU A 1 104 ? -14.411 4.089 12.008 1.00 64.69 104 LEU A CA 1
ATOM 857 C C . LEU A 1 104 ? -14.292 4.663 13.423 1.00 64.69 104 LEU A C 1
ATOM 859 O O . LEU A 1 104 ? -13.166 4.797 13.909 1.00 64.69 104 LEU A O 1
ATOM 863 N N . PRO A 1 105 ? -15.419 4.913 14.122 1.00 54.69 105 PRO A N 1
ATOM 864 C CA . PRO A 1 105 ? -15.363 5.345 15.504 1.00 54.69 105 PRO A CA 1
ATOM 865 C C . PRO A 1 105 ? -14.536 4.313 16.266 1.00 54.69 105 PRO A C 1
ATOM 867 O O . PRO A 1 105 ? -14.804 3.094 16.215 1.00 54.69 105 PRO A O 1
ATOM 870 N N . LYS A 1 106 ? -13.471 4.800 16.918 1.00 51.34 106 LYS A N 1
ATOM 871 C CA . LYS A 1 106 ? -12.869 4.081 18.035 1.00 51.34 106 LYS A CA 1
ATOM 872 C C . LYS A 1 106 ? -14.052 3.704 18.906 1.00 51.34 106 LYS A C 1
ATOM 874 O O . LYS A 1 106 ? -14.883 4.554 19.202 1.00 51.34 106 LYS A O 1
ATOM 879 N N . LYS A 1 107 ? -14.184 2.416 19.218 1.00 44.19 107 LYS A N 1
ATOM 880 C CA . LYS A 1 107 ? -15.060 2.033 20.315 1.00 44.19 107 LYS A CA 1
ATOM 881 C C . LYS A 1 107 ? -14.497 2.839 21.482 1.00 44.19 107 LYS A C 1
ATOM 883 O O . LYS A 1 107 ? -13.340 2.616 21.833 1.00 44.19 107 LYS A O 1
ATOM 888 N N . GLU A 1 108 ? -15.211 3.877 21.900 1.00 43.31 108 GLU A N 1
ATOM 889 C CA . GLU A 1 108 ? -14.916 4.540 23.153 1.00 43.31 108 GLU A CA 1
ATOM 890 C C . GLU A 1 108 ? -14.952 3.408 24.171 1.00 43.31 108 GLU A C 1
ATOM 892 O O . GLU A 1 108 ? -15.975 2.746 24.366 1.00 43.31 108 GLU A O 1
ATOM 897 N N . GLU A 1 109 ? -13.785 3.074 24.708 1.00 40.19 109 GLU A N 1
ATOM 898 C CA . GLU A 1 109 ? -13.768 2.571 26.063 1.00 40.19 109 GLU A CA 1
ATOM 899 C C . GLU A 1 109 ? -14.350 3.728 26.867 1.00 40.19 109 GLU A C 1
ATOM 901 O O . GLU A 1 109 ? -13.708 4.758 27.056 1.00 40.19 109 GLU A O 1
ATOM 906 N N . ASN A 1 110 ? -15.635 3.603 27.194 1.00 38.84 110 ASN A N 1
ATOM 907 C CA . ASN A 1 110 ? -16.232 4.339 28.287 1.00 38.84 110 ASN A CA 1
ATOM 908 C C . ASN A 1 110 ? -15.379 4.046 29.526 1.00 38.84 110 ASN A C 1
ATOM 910 O O . ASN A 1 110 ? -15.583 3.028 30.182 1.00 38.84 110 ASN A O 1
ATOM 914 N N . GLU A 1 111 ? -14.436 4.924 29.834 1.00 38.56 111 GLU A N 1
ATOM 915 C CA . GLU A 1 111 ? -14.041 5.211 31.208 1.00 38.56 111 GLU A CA 1
ATOM 916 C C . GLU A 1 111 ? -14.436 6.655 31.489 1.00 38.56 111 GLU A C 1
ATOM 918 O O . GLU A 1 111 ? -13.645 7.592 31.437 1.00 38.56 111 GLU A O 1
ATOM 923 N N . ASP A 1 112 ? -15.726 6.814 31.755 1.00 47.84 112 ASP A N 1
ATOM 924 C CA . ASP A 1 112 ? -16.215 7.886 32.598 1.00 47.84 112 ASP A CA 1
ATOM 925 C C . ASP A 1 112 ? -16.059 7.386 34.045 1.00 47.84 112 ASP A C 1
ATOM 927 O O . ASP A 1 112 ? -16.874 6.583 34.494 1.00 47.84 112 ASP A O 1
ATOM 931 N N . SER A 1 113 ? -14.975 7.756 34.742 1.00 37.94 113 SER A N 1
ATOM 932 C CA . SER A 1 113 ? -14.981 7.931 36.207 1.00 37.94 113 SER A CA 1
ATOM 933 C C . SER A 1 113 ? -13.636 8.399 36.785 1.00 37.94 113 SER A C 1
ATOM 935 O O . SER A 1 113 ? -12.656 7.659 36.780 1.00 37.94 113 SER A O 1
ATOM 937 N N . LEU A 1 114 ? -13.719 9.555 37.454 1.00 35.62 114 LEU A N 1
ATOM 938 C CA . LEU A 1 114 ? -12.963 10.008 38.630 1.00 35.62 114 LEU A CA 1
ATOM 939 C C . LEU A 1 114 ? -11.575 10.678 38.463 1.00 35.62 114 LEU A C 1
ATOM 941 O O . LEU A 1 114 ? -10.542 10.018 38.495 1.00 35.62 114 LEU A O 1
ATOM 945 N N . ILE A 1 115 ? -11.648 12.018 38.563 1.00 38.66 115 ILE A N 1
ATOM 946 C CA . ILE A 1 115 ? -10.712 12.984 39.192 1.00 38.66 115 ILE A CA 1
ATOM 947 C C . ILE A 1 115 ? -9.429 13.307 38.420 1.00 38.66 115 ILE A C 1
ATOM 949 O O . ILE A 1 115 ? -8.484 12.493 38.416 1.00 38.66 115 ILE A O 1
#

Sequence (115 aa):
MDFFKKHIIQIYRATLFLVLIVLFSRHFIDFNKKFIDILWTIMFCLIGILHLTMAWAFDKPALKLTFLSCGVYVFIMNFLHDFEIKSIIGIICIVTPLIIAGFLPKKEENEDSLI